Protein AF-A0A353PCC0-F1 (afdb_monomer)

Sol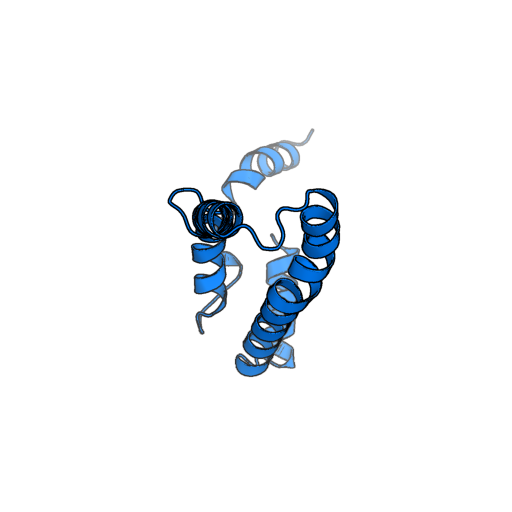vent-accessible surface area (backbone atoms only — not comparable to full-atom values): 6385 Å² total; per-residue (Å²): 111,66,71,60,43,53,55,49,53,53,46,49,74,74,67,53,51,63,68,57,57,50,48,52,52,52,51,50,51,47,46,43,64,71,45,51,48,49,67,63,43,48,63,55,33,53,75,69,69,44,72,85,39,66,65,58,53,50,53,48,47,43,51,41,70,33,98,83,8,70,54,61,70,53,42,64,60,53,56,46,67,73,42,92,84,60,52,73,74,78,62,74,64,57,78,79,44,49,69,60,49,54,48,64,72,67,69,116

pLDDT: mean 72.86, std 9.84, range [48.88, 88.44]

Secondary structure (DSSP, 8-state):
-HHHHHHHHHHHHHT--HHHHHHHHHHHHHIIIIIIHHHHHHHHHHHTT-TT-HHHHHHHHHHHHSTT-TTHHHHHHHHHHTSTT--TTSS-GGGGTHHHHHHHHTT-

Radius of gyration: 19.86 Å; Cα contacts (8 Å, |Δi|>4): 36; chains: 1; bounding box: 47×40×45 Å

Foldseek 3Di:
DVVVQVVVVVVCVPPVDLVVLVVVVVVVVCCCPVPVVCVVVVVVCVVVVCPPPPVVVVVVCCCQPNPPHPCVVCVVVVVLSNDSPRGPVVPCPVVVCVVVVCVVVVPD

Mean predicted aligned error: 11.57 Å

Structure (mmCIF, N/CA/C/O backbone):
data_AF-A0A353PCC0-F1
#
_entry.id   AF-A0A353PCC0-F1
#
loop_
_atom_site.group_PDB
_atom_site.id
_atom_site.type_symbol
_atom_site.label_atom_id
_atom_site.label_alt_id
_atom_site.label_comp_id
_atom_site.label_asym_id
_atom_site.label_entity_id
_atom_site.label_seq_id
_atom_site.pdbx_PDB_ins_code
_atom_site.Cartn_x
_atom_site.Cartn_y
_atom_site.Cartn_z
_atom_site.occupancy
_atom_site.B_iso_or_equiv
_atom_site.auth_seq_id
_atom_site.auth_comp_id
_atom_site.auth_asym_id
_atom_site.auth_atom_id
_atom_site.pdbx_PDB_model_num
ATOM 1 N N . ILE A 1 1 ? -20.394 8.123 5.332 1.00 54.81 1 ILE A N 1
ATOM 2 C CA . ILE A 1 1 ? -19.673 7.617 6.533 1.00 54.81 1 ILE A CA 1
ATOM 3 C C . ILE A 1 1 ? -20.610 6.824 7.442 1.00 54.81 1 ILE A C 1
ATOM 5 O O . ILE A 1 1 ? -20.240 5.717 7.813 1.00 54.81 1 ILE A O 1
ATOM 9 N N . GLU A 1 2 ? -21.835 7.300 7.703 1.00 56.28 2 GLU A N 1
ATOM 10 C CA . GLU A 1 2 ? -22.844 6.579 8.509 1.00 56.28 2 GLU A CA 1
ATOM 11 C C . GLU A 1 2 ? -23.052 5.117 8.093 1.00 56.28 2 GLU A C 1
ATOM 13 O O . GLU A 1 2 ? -22.899 4.226 8.920 1.00 56.28 2 GLU A O 1
ATOM 18 N N . HIS A 1 3 ? -23.273 4.826 6.808 1.00 63.12 3 HIS A N 1
ATOM 19 C CA . HIS A 1 3 ? -23.508 3.444 6.359 1.00 63.12 3 HIS A CA 1
ATOM 20 C C . HIS A 1 3 ? -22.343 2.474 6.622 1.00 63.12 3 HIS A C 1
ATOM 22 O O . HIS A 1 3 ? -22.567 1.280 6.803 1.00 63.12 3 HIS A O 1
ATOM 28 N N . LYS A 1 4 ? -21.097 2.966 6.658 1.00 62.59 4 LYS A N 1
ATOM 29 C CA . LYS A 1 4 ? -19.905 2.129 6.879 1.00 62.59 4 LYS A CA 1
ATOM 30 C C . LYS A 1 4 ? -19.729 1.789 8.359 1.00 62.59 4 LYS A C 1
ATOM 32 O O . LYS A 1 4 ? -19.304 0.683 8.673 1.00 62.59 4 LYS A O 1
ATOM 37 N N . ALA A 1 5 ? -20.064 2.737 9.236 1.00 62.28 5 ALA A N 1
ATOM 38 C CA . ALA A 1 5 ? -20.084 2.531 10.679 1.00 62.28 5 ALA A CA 1
ATOM 39 C C . ALA A 1 5 ? -21.226 1.584 11.074 1.00 62.28 5 ALA A C 1
ATOM 41 O O . ALA A 1 5 ? -20.964 0.563 11.692 1.00 62.28 5 ALA A O 1
ATOM 42 N N . VAL A 1 6 ? -22.448 1.821 10.581 1.00 69.19 6 VAL A N 1
ATOM 43 C CA . VAL A 1 6 ? -23.610 0.960 10.870 1.00 69.19 6 VAL A CA 1
ATOM 44 C C . VAL A 1 6 ? -23.382 -0.481 10.404 1.00 69.19 6 VAL A C 1
ATOM 46 O O . VAL A 1 6 ? -23.641 -1.422 11.148 1.00 69.19 6 VAL A O 1
ATOM 49 N N . ALA A 1 7 ? -22.843 -0.685 9.197 1.00 71.69 7 ALA A N 1
ATOM 50 C CA . ALA A 1 7 ? -22.532 -2.030 8.709 1.00 71.69 7 ALA A CA 1
ATOM 51 C C . ALA A 1 7 ? -21.459 -2.736 9.559 1.00 71.69 7 ALA A C 1
ATOM 53 O O . ALA A 1 7 ? -21.505 -3.954 9.737 1.00 71.69 7 ALA A O 1
ATOM 54 N N . PHE A 1 8 ? -20.492 -1.980 10.085 1.00 66.75 8 PHE A N 1
ATOM 55 C CA . PHE A 1 8 ? -19.454 -2.518 10.955 1.00 66.75 8 PHE A CA 1
ATOM 56 C C . PHE A 1 8 ? -19.992 -2.880 12.343 1.00 66.75 8 PHE A C 1
ATOM 58 O O . PHE A 1 8 ? -19.647 -3.942 12.861 1.00 66.75 8 PHE A O 1
ATOM 65 N N . ASP A 1 9 ? -20.880 -2.057 12.899 1.00 68.56 9 ASP A N 1
ATOM 66 C CA . ASP A 1 9 ? -21.523 -2.306 14.191 1.00 68.56 9 ASP A CA 1
ATOM 67 C C . ASP A 1 9 ? -22.406 -3.559 14.132 1.00 68.56 9 ASP A C 1
ATOM 69 O O . ASP A 1 9 ? -22.327 -4.417 15.010 1.00 68.56 9 ASP A O 1
ATOM 73 N N . VAL A 1 10 ? -23.163 -3.739 13.042 1.00 71.81 10 VAL A N 1
ATOM 74 C CA . VAL A 1 10 ? -23.942 -4.967 12.803 1.00 71.81 10 VAL A CA 1
ATOM 75 C C . VAL A 1 10 ? -23.023 -6.190 12.688 1.00 71.81 10 VAL A C 1
ATOM 77 O O . VAL A 1 10 ? -23.298 -7.231 13.283 1.00 71.81 10 VAL A O 1
ATOM 80 N N . TYR A 1 11 ? -21.896 -6.081 11.977 1.00 70.88 11 TYR A N 1
ATOM 81 C CA . TYR A 1 11 ? -20.925 -7.177 11.871 1.00 70.88 11 TYR A CA 1
ATOM 82 C C . TYR A 1 11 ? -20.298 -7.546 13.228 1.00 70.88 11 TYR A C 1
ATOM 84 O O . TYR A 1 11 ? -20.108 -8.734 13.517 1.00 70.88 11 TYR A O 1
ATOM 92 N N . GLN A 1 12 ? -19.992 -6.555 14.074 1.00 69.69 12 GLN A N 1
ATOM 93 C CA . GLN A 1 12 ? -19.504 -6.808 15.431 1.00 69.69 12 GLN A CA 1
ATOM 94 C C . GLN A 1 12 ? -20.541 -7.513 16.306 1.00 69.69 12 GLN A C 1
ATOM 96 O O . GLN A 1 12 ? -20.167 -8.406 17.062 1.00 69.69 12 GLN A O 1
ATOM 101 N N . GLN A 1 13 ? -21.821 -7.157 16.181 1.00 71.69 13 GLN A N 1
ATOM 102 C CA . GLN A 1 13 ? -22.896 -7.758 16.976 1.00 71.69 13 GLN A CA 1
ATOM 103 C C . GLN A 1 13 ? -23.195 -9.217 16.596 1.00 71.69 13 GLN A C 1
ATOM 105 O O . GLN A 1 13 ? -23.577 -9.995 17.466 1.00 71.69 13 GLN A O 1
ATOM 110 N N . VAL A 1 14 ? -23.028 -9.604 15.324 1.00 71.06 14 VAL A N 1
ATOM 111 C CA . VAL A 1 14 ? -23.374 -10.961 14.849 1.00 71.06 14 VAL A CA 1
ATOM 112 C C . VAL A 1 14 ? -22.213 -11.955 14.951 1.00 71.06 14 VAL A C 1
ATOM 114 O O . VAL A 1 14 ? -22.433 -13.114 15.292 1.00 71.06 14 VAL A O 1
ATOM 117 N N . ASP A 1 15 ? -20.985 -11.534 14.641 1.00 71.81 15 ASP A N 1
ATOM 118 C CA . ASP A 1 15 ? -19.819 -12.432 14.635 1.00 71.81 15 ASP A CA 1
ATOM 119 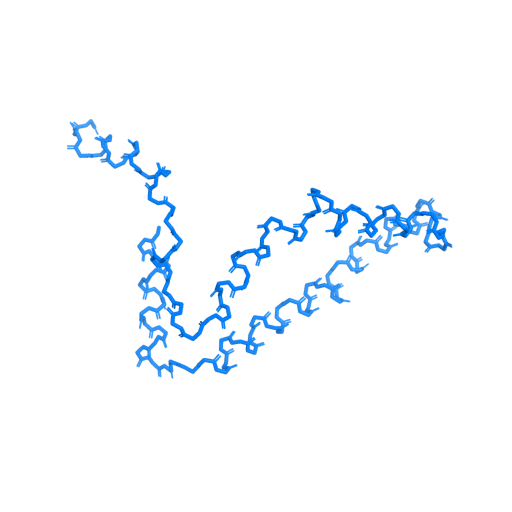C C . ASP A 1 15 ? -18.629 -11.843 15.394 1.00 71.81 15 ASP A C 1
ATOM 121 O O . ASP A 1 15 ? -17.972 -12.544 16.162 1.00 71.81 15 ASP A O 1
ATOM 125 N N . GLY A 1 16 ? -18.298 -10.566 15.153 1.00 63.94 16 GLY A N 1
ATOM 126 C CA . GLY A 1 16 ? -17.174 -9.888 15.816 1.00 63.94 16 GLY A CA 1
ATOM 127 C C . GLY A 1 16 ? -15.800 -10.542 15.595 1.00 63.94 16 GLY A C 1
ATOM 128 O O . GLY A 1 16 ? -14.798 -10.116 16.171 1.00 63.94 16 GLY A O 1
ATOM 129 N N . SER A 1 17 ? -15.707 -11.573 14.745 1.00 73.62 17 SER A N 1
ATOM 130 C CA . SER A 1 17 ? -14.503 -12.383 14.603 1.00 73.62 17 SER A CA 1
ATOM 131 C C . SER A 1 17 ? -13.428 -11.641 13.813 1.00 73.62 17 SER A C 1
ATOM 133 O O . SER A 1 17 ? -13.426 -11.576 12.577 1.00 73.62 17 SER A O 1
ATOM 135 N N . TYR A 1 18 ? -12.449 -11.119 14.549 1.00 70.38 18 TYR A N 1
ATOM 136 C CA . TYR A 1 18 ? -11.253 -10.466 14.016 1.00 70.38 18 TYR A CA 1
ATOM 137 C C . TYR A 1 18 ? -10.496 -11.348 13.006 1.00 70.38 18 TYR A C 1
ATOM 139 O O . TYR A 1 18 ? -9.995 -10.862 11.992 1.00 70.38 18 TYR A O 1
ATOM 147 N N . ARG A 1 19 ? -10.463 -12.670 13.237 1.00 73.38 19 ARG A N 1
ATOM 148 C CA . ARG A 1 19 ? -9.772 -13.630 12.359 1.00 73.38 19 ARG A CA 1
ATOM 149 C C . ARG A 1 19 ? -10.428 -13.743 10.985 1.00 73.38 19 ARG A C 1
ATOM 151 O O . ARG A 1 19 ? -9.708 -13.806 9.993 1.00 73.38 19 ARG A O 1
ATOM 158 N N . ARG A 1 20 ? -11.764 -13.744 10.909 1.00 76.25 20 ARG A N 1
ATOM 159 C CA . ARG A 1 20 ? -12.492 -13.786 9.629 1.00 76.25 20 ARG A CA 1
ATOM 160 C C . ARG A 1 20 ? -12.345 -12.484 8.857 1.00 76.25 20 ARG A C 1
ATOM 162 O O . ARG A 1 20 ? -12.076 -12.525 7.663 1.00 76.25 20 ARG A O 1
ATOM 169 N N . ARG A 1 21 ? -12.403 -11.344 9.549 1.00 77.25 21 ARG A N 1
ATOM 170 C CA . ARG A 1 21 ? -12.165 -10.023 8.952 1.00 77.25 21 ARG A CA 1
ATOM 171 C C . ARG A 1 21 ? -10.777 -9.924 8.313 1.00 77.25 21 ARG A C 1
ATOM 173 O O . ARG A 1 21 ? -10.646 -9.498 7.168 1.00 77.25 21 ARG A O 1
ATOM 180 N N . ILE A 1 22 ? -9.744 -10.354 9.037 1.00 80.06 22 ILE A N 1
ATOM 181 C CA . ILE A 1 22 ? -8.373 -10.398 8.517 1.00 80.06 22 ILE A CA 1
ATOM 182 C C . ILE A 1 22 ? -8.230 -11.418 7.394 1.00 80.06 22 ILE A C 1
ATOM 184 O O . ILE A 1 22 ? -7.607 -11.108 6.383 1.00 80.06 22 ILE A O 1
ATOM 188 N N . GLY A 1 23 ? -8.817 -12.607 7.543 1.00 83.88 23 GLY A N 1
ATOM 189 C CA . GLY A 1 23 ? -8.785 -13.649 6.519 1.00 83.88 23 GLY A CA 1
ATOM 190 C C . GLY A 1 23 ? -9.407 -13.187 5.202 1.00 83.88 23 GLY A C 1
ATOM 191 O O . GLY A 1 23 ? -8.800 -13.366 4.151 1.00 83.88 23 GLY A O 1
ATOM 192 N N . ALA A 1 24 ? -10.559 -12.516 5.260 1.00 83.38 24 ALA A N 1
ATOM 193 C CA . ALA A 1 24 ? -11.219 -11.942 4.093 1.00 83.38 24 ALA A CA 1
ATOM 194 C C . ALA A 1 24 ? -10.366 -10.848 3.436 1.00 83.38 24 ALA A C 1
ATOM 196 O O . ALA A 1 24 ? -10.210 -10.850 2.218 1.00 83.38 24 ALA A O 1
ATOM 197 N N . MET A 1 25 ? -9.757 -9.958 4.228 1.00 83.19 25 MET A N 1
ATOM 198 C CA . MET A 1 25 ? -8.886 -8.907 3.694 1.00 83.19 25 MET A CA 1
ATOM 199 C C . MET A 1 25 ? -7.617 -9.481 3.055 1.00 83.19 25 MET A C 1
ATOM 201 O O . MET A 1 25 ? -7.251 -9.080 1.958 1.00 83.19 25 MET A O 1
ATOM 205 N N . ILE A 1 26 ? -6.965 -10.456 3.699 1.00 84.94 26 ILE A N 1
ATOM 206 C CA . ILE A 1 26 ? -5.798 -11.148 3.134 1.00 84.94 26 ILE A CA 1
ATOM 207 C C . ILE A 1 26 ? -6.189 -11.884 1.851 1.00 84.94 26 ILE A C 1
ATOM 209 O O . ILE A 1 26 ? -5.475 -11.774 0.859 1.00 84.94 26 ILE A O 1
ATOM 213 N N . GLY A 1 27 ? -7.322 -12.590 1.848 1.00 87.38 27 GLY A N 1
ATOM 214 C CA . GLY A 1 27 ? -7.833 -13.289 0.670 1.00 87.38 27 GLY A CA 1
ATOM 215 C C . GLY A 1 27 ? -8.123 -12.336 -0.488 1.00 87.38 27 GLY A C 1
ATOM 216 O O . GLY A 1 27 ? -7.699 -12.595 -1.612 1.00 87.38 27 GLY A O 1
ATOM 217 N N . ALA A 1 28 ? -8.764 -11.199 -0.211 1.00 85.25 28 ALA A N 1
ATOM 218 C CA . ALA A 1 28 ? -9.034 -10.164 -1.204 1.00 85.25 28 ALA A CA 1
ATOM 219 C C . ALA A 1 28 ? -7.740 -9.540 -1.749 1.00 85.25 28 ALA A C 1
ATOM 221 O O . ALA A 1 28 ? -7.581 -9.436 -2.965 1.00 85.25 28 ALA A O 1
ATOM 222 N N . THR A 1 29 ? -6.787 -9.186 -0.879 1.00 84.81 29 THR A N 1
ATOM 223 C CA . THR A 1 29 ? -5.479 -8.656 -1.295 1.00 84.81 29 THR A CA 1
ATOM 224 C C . THR A 1 29 ? -4.711 -9.676 -2.129 1.00 84.81 29 THR A C 1
ATOM 226 O O . THR A 1 29 ? -4.157 -9.323 -3.167 1.00 84.81 29 THR A O 1
ATOM 229 N N . PHE A 1 30 ? -4.701 -10.945 -1.718 1.00 87.06 30 PHE A N 1
ATOM 230 C CA . PHE A 1 30 ? -4.045 -12.019 -2.458 1.00 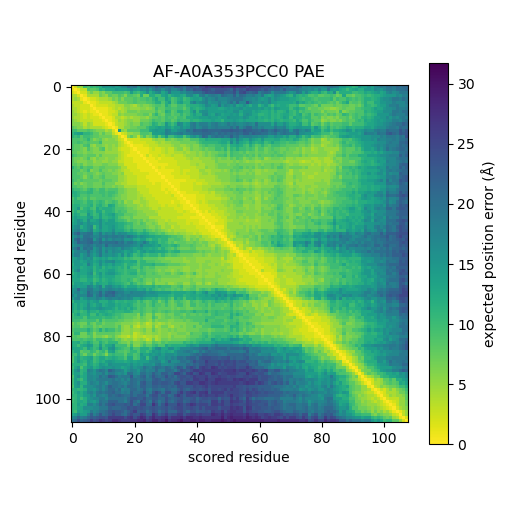87.06 30 PHE A CA 1
ATOM 231 C C . PHE A 1 30 ? -4.677 -12.198 -3.837 1.00 87.06 30 PHE A C 1
ATOM 233 O O . PHE A 1 30 ? -3.972 -12.166 -4.840 1.00 87.06 30 PHE A O 1
ATOM 240 N N . PHE A 1 31 ? -6.004 -12.304 -3.909 1.00 88.44 31 PHE A N 1
ATOM 241 C CA . PHE A 1 31 ? -6.720 -12.431 -5.176 1.00 88.44 31 PHE A CA 1
ATOM 242 C C . PHE A 1 31 ? -6.463 -11.232 -6.099 1.00 88.44 31 PHE A C 1
ATOM 244 O O . PHE A 1 31 ? -6.204 -11.392 -7.291 1.00 88.44 31 PHE A O 1
ATOM 251 N N . MET A 1 32 ? -6.468 -10.021 -5.545 1.00 84.56 32 MET A N 1
ATOM 252 C CA . MET A 1 32 ? -6.194 -8.809 -6.305 1.00 84.56 32 MET A CA 1
ATOM 253 C C . MET A 1 32 ? -4.763 -8.795 -6.864 1.00 84.56 32 MET A C 1
ATOM 255 O O . MET A 1 32 ? -4.575 -8.610 -8.065 1.00 84.56 32 MET A O 1
ATOM 259 N N . VAL A 1 33 ? -3.758 -8.999 -6.010 1.00 84.50 33 VAL A N 1
ATOM 260 C CA . VAL A 1 33 ? -2.337 -8.850 -6.369 1.00 84.50 33 VAL A CA 1
ATOM 261 C C . VAL A 1 33 ? -1.821 -10.030 -7.189 1.00 84.50 33 VAL A C 1
ATOM 263 O O . VAL A 1 33 ? -1.044 -9.826 -8.116 1.00 84.50 33 VAL A O 1
ATOM 266 N N . VAL A 1 34 ? -2.238 -11.254 -6.868 1.00 83.56 34 VAL A N 1
ATOM 267 C CA . VAL A 1 34 ? -1.694 -12.482 -7.473 1.00 83.56 34 VAL A CA 1
ATOM 268 C C . VAL A 1 34 ? -2.497 -12.932 -8.686 1.00 83.56 34 VAL A C 1
ATOM 270 O O . VAL A 1 34 ? -1.946 -13.601 -9.554 1.00 83.56 34 VAL A O 1
ATOM 273 N N . LEU A 1 35 ? -3.776 -12.563 -8.782 1.00 84.12 35 LEU A N 1
ATOM 274 C CA . LEU A 1 35 ? -4.650 -13.048 -9.849 1.00 84.12 35 LEU A CA 1
ATOM 275 C C . LEU A 1 35 ? -5.069 -11.912 -10.783 1.00 84.12 35 LEU A C 1
ATOM 277 O O . LEU A 1 35 ? -4.723 -11.923 -11.961 1.00 84.12 35 LEU A O 1
ATOM 281 N N . LEU A 1 36 ? -5.738 -10.884 -10.261 1.00 86.25 36 LEU A N 1
ATOM 282 C CA . LEU A 1 36 ? -6.289 -9.794 -11.076 1.00 86.25 36 LEU A CA 1
ATOM 283 C C . LEU A 1 36 ? -5.217 -8.929 -11.754 1.00 86.25 36 LEU A C 1
ATOM 285 O O . LEU A 1 36 ? -5.298 -8.686 -12.959 1.00 86.25 36 LEU A O 1
ATOM 289 N N . VAL A 1 37 ? -4.224 -8.460 -10.993 1.00 84.19 37 VAL A N 1
ATOM 290 C CA . VAL A 1 37 ? -3.155 -7.585 -11.501 1.00 84.19 37 VAL A CA 1
ATOM 291 C C . VAL A 1 37 ? -2.347 -8.261 -12.615 1.00 84.19 37 VAL A C 1
ATOM 293 O O . VAL A 1 37 ? -2.305 -7.703 -13.713 1.00 84.19 37 VAL A O 1
ATOM 296 N N . PRO A 1 38 ? -1.754 -9.456 -12.424 1.00 81.88 38 PRO A N 1
ATOM 297 C CA . PRO A 1 38 ? -0.996 -10.104 -13.487 1.00 81.88 38 PRO A CA 1
ATOM 298 C C . PRO A 1 38 ? -1.890 -10.517 -14.655 1.00 81.88 38 PRO A C 1
ATOM 300 O O . PRO A 1 38 ? -1.480 -10.339 -15.797 1.00 81.88 38 PRO A O 1
ATOM 303 N N . MET A 1 39 ? -3.127 -10.973 -14.432 1.00 85.56 39 MET A N 1
ATOM 304 C CA . MET A 1 39 ? -4.038 -11.312 -15.536 1.00 85.56 39 MET A CA 1
ATOM 305 C C . MET A 1 39 ? -4.339 -10.104 -16.437 1.00 85.56 39 MET A C 1
ATOM 307 O O . MET A 1 39 ? -4.434 -10.248 -17.652 1.00 85.56 39 MET A O 1
ATOM 311 N N . ARG A 1 40 ? -4.457 -8.900 -15.863 1.00 83.69 40 ARG A N 1
ATOM 312 C CA . ARG A 1 40 ? -4.663 -7.655 -16.622 1.00 83.69 40 ARG A CA 1
ATOM 313 C C . ARG A 1 40 ? -3.368 -7.113 -17.236 1.00 83.69 40 ARG A C 1
ATOM 315 O O . ARG A 1 40 ? -3.406 -6.586 -18.342 1.00 83.69 40 ARG A O 1
ATOM 322 N N . MET A 1 41 ? -2.239 -7.226 -16.536 1.00 82.81 41 MET A N 1
ATOM 323 C CA . MET A 1 41 ? -0.954 -6.664 -16.972 1.00 82.81 41 MET A CA 1
ATOM 324 C C . MET A 1 41 ? -0.216 -7.536 -17.991 1.00 82.81 41 MET A C 1
ATOM 326 O O . MET A 1 41 ? 0.404 -7.003 -18.905 1.00 82.81 41 MET A O 1
ATOM 330 N N . THR A 1 42 ? -0.282 -8.862 -17.869 1.00 82.56 42 THR A N 1
ATOM 331 C CA . THR A 1 42 ? 0.408 -9.801 -18.771 1.00 82.56 42 THR A CA 1
ATOM 332 C C . THR A 1 42 ? 0.079 -9.608 -20.255 1.00 82.56 42 THR A C 1
ATOM 334 O O . THR A 1 42 ? 1.036 -9.550 -21.025 1.00 82.56 42 THR A O 1
ATOM 337 N N . PRO A 1 43 ? -1.182 -9.430 -20.707 1.00 84.00 43 PRO A N 1
ATOM 338 C CA . PRO A 1 43 ? -1.451 -9.186 -22.125 1.00 84.00 43 PRO A CA 1
ATOM 339 C C . PRO A 1 43 ? -0.918 -7.831 -22.608 1.00 84.00 43 PRO A C 1
ATOM 341 O O . PRO A 1 43 ? -0.506 -7.724 -23.761 1.00 84.00 43 PRO A O 1
ATOM 344 N N . LEU A 1 44 ? -0.884 -6.814 -21.740 1.00 84.50 44 LEU A N 1
ATOM 345 C CA . LEU A 1 44 ? -0.321 -5.498 -22.064 1.00 84.50 44 LEU A CA 1
ATOM 346 C C . LEU A 1 44 ? 1.199 -5.595 -22.247 1.00 84.50 44 LEU A C 1
ATOM 348 O O . LEU A 1 44 ? 1.727 -5.234 -23.293 1.00 84.50 44 LEU A O 1
ATOM 352 N N . LEU A 1 45 ? 1.888 -6.196 -21.276 1.00 82.00 45 LEU A N 1
ATOM 353 C CA . LEU A 1 45 ? 3.341 -6.386 -21.306 1.00 82.00 45 LEU A CA 1
ATOM 354 C C . LEU A 1 45 ? 3.795 -7.344 -22.417 1.00 82.00 45 LEU A C 1
ATOM 356 O O . LEU A 1 45 ? 4.897 -7.195 -22.945 1.00 82.00 45 LEU A O 1
ATOM 360 N N . TYR A 1 46 ? 2.961 -8.329 -22.765 1.00 83.12 46 TYR A N 1
ATOM 361 C CA . TYR A 1 46 ? 3.203 -9.230 -23.889 1.00 83.12 46 TYR A CA 1
ATOM 362 C C . TYR A 1 46 ? 3.103 -8.491 -25.226 1.00 83.12 46 TYR A C 1
ATOM 364 O O . TYR A 1 46 ? 3.989 -8.640 -26.065 1.00 83.12 46 TYR A O 1
ATOM 372 N N . ARG A 1 47 ? 2.074 -7.650 -25.407 1.00 82.31 47 ARG A N 1
ATOM 373 C CA . ARG A 1 47 ? 1.905 -6.837 -26.622 1.00 82.31 47 ARG A CA 1
ATOM 374 C C . ARG A 1 47 ? 3.044 -5.833 -26.808 1.00 82.31 47 ARG A C 1
ATOM 376 O O . ARG A 1 47 ? 3.479 -5.624 -27.935 1.00 82.31 47 ARG A O 1
ATOM 383 N N . ASP A 1 48 ? 3.547 -5.280 -25.711 1.00 80.81 48 ASP A N 1
ATOM 384 C CA . ASP A 1 48 ? 4.676 -4.346 -25.713 1.00 80.81 48 ASP A CA 1
ATOM 385 C C . ASP A 1 48 ? 6.043 -5.052 -25.850 1.00 80.81 48 ASP A C 1
ATOM 387 O O . ASP A 1 48 ? 7.071 -4.392 -25.983 1.00 80.81 48 ASP A O 1
ATOM 391 N N . GLY A 1 49 ? 6.094 -6.392 -25.808 1.00 81.06 49 GLY A N 1
ATOM 392 C CA . GLY A 1 49 ? 7.329 -7.179 -25.944 1.00 81.06 49 GLY A CA 1
ATOM 393 C C . GLY A 1 49 ? 8.316 -7.037 -24.775 1.00 81.06 49 GLY A C 1
ATOM 394 O O . GLY A 1 49 ? 9.438 -7.537 -24.835 1.00 81.06 49 GLY A O 1
ATOM 395 N N . VAL A 1 50 ? 7.914 -6.373 -23.689 1.00 82.44 50 VAL A N 1
ATOM 396 C CA . VAL A 1 50 ? 8.771 -6.035 -22.538 1.00 82.44 50 VAL A CA 1
ATOM 397 C C . VAL A 1 50 ? 8.642 -7.013 -21.370 1.00 82.44 50 VAL A C 1
ATOM 399 O O . VAL A 1 50 ? 9.240 -6.794 -20.319 1.00 82.44 50 VAL A O 1
ATOM 402 N N . LEU A 1 51 ? 7.904 -8.114 -21.543 1.00 73.69 51 LEU A N 1
ATOM 403 C CA . LEU A 1 51 ? 7.621 -9.093 -20.486 1.00 73.69 51 LEU A CA 1
ATOM 404 C C . LEU A 1 51 ? 8.892 -9.635 -19.797 1.00 73.69 51 LEU A C 1
ATOM 406 O O . LE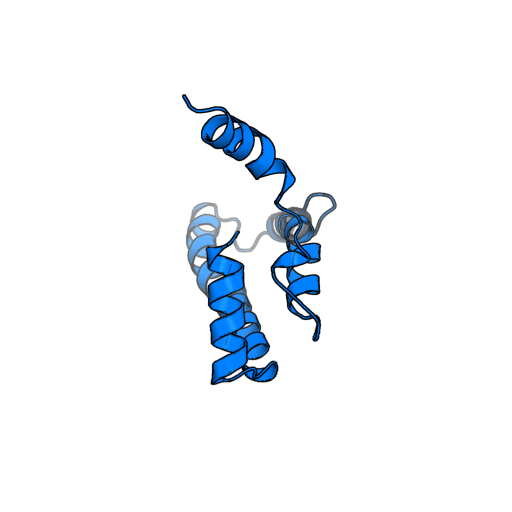U A 1 51 ? 8.889 -9.851 -18.587 1.00 73.69 51 LEU A O 1
ATOM 410 N N . PHE A 1 52 ? 9.991 -9.796 -20.543 1.00 76.06 52 PHE A N 1
ATOM 411 C CA . PHE A 1 52 ? 11.285 -10.283 -20.036 1.00 76.06 52 PHE A CA 1
ATOM 412 C C . PHE A 1 52 ? 12.327 -9.173 -19.820 1.00 76.06 52 PHE A C 1
ATOM 414 O O . PHE A 1 52 ? 13.481 -9.454 -19.493 1.00 76.06 52 PHE A O 1
ATOM 421 N N . ASN A 1 53 ? 11.957 -7.901 -19.996 1.00 81.50 53 ASN A N 1
ATOM 422 C CA . ASN A 1 53 ? 12.894 -6.796 -19.837 1.00 81.50 53 ASN A CA 1
ATOM 423 C C . ASN A 1 53 ? 13.056 -6.428 -18.357 1.00 81.50 53 ASN A C 1
ATOM 425 O O . ASN A 1 53 ? 12.191 -5.799 -17.747 1.00 81.50 53 ASN A O 1
ATOM 429 N N . TRP A 1 54 ? 14.213 -6.765 -17.790 1.00 78.94 54 TRP A N 1
ATOM 430 C CA . TRP A 1 54 ? 14.549 -6.462 -16.398 1.00 78.94 54 TRP A CA 1
ATOM 431 C C . TRP A 1 54 ? 14.461 -4.965 -16.044 1.00 78.94 54 TRP A C 1
ATOM 433 O O . TRP A 1 54 ? 14.100 -4.624 -14.917 1.00 78.94 54 TRP A O 1
ATOM 443 N N . ARG A 1 55 ? 14.735 -4.049 -16.990 1.00 82.12 55 ARG A N 1
ATOM 444 C CA . ARG A 1 55 ? 14.599 -2.598 -16.736 1.00 82.12 55 ARG A CA 1
ATOM 445 C C . ARG A 1 55 ? 13.146 -2.212 -16.496 1.00 82.12 55 ARG A C 1
ATOM 447 O O . ARG A 1 55 ? 12.873 -1.502 -15.536 1.00 82.12 55 ARG A O 1
ATOM 454 N N . THR A 1 56 ? 12.227 -2.742 -17.301 1.00 81.62 56 THR A N 1
ATOM 455 C CA . THR A 1 56 ? 10.786 -2.506 -17.153 1.00 81.62 56 THR A CA 1
ATOM 456 C C . THR A 1 56 ? 10.277 -3.016 -15.808 1.00 81.62 56 THR A C 1
ATOM 458 O O . THR A 1 56 ? 9.520 -2.322 -15.137 1.00 81.62 56 THR A O 1
ATOM 461 N N . TRP A 1 57 ? 10.750 -4.181 -15.357 1.00 81.75 57 TRP A N 1
ATOM 462 C CA . TRP A 1 57 ? 10.421 -4.699 -14.027 1.00 81.75 57 TRP A CA 1
ATOM 463 C C . TRP A 1 57 ? 10.959 -3.819 -12.902 1.00 81.75 57 TRP A C 1
ATOM 465 O O . TRP A 1 57 ? 10.225 -3.529 -11.962 1.00 81.75 57 TRP A O 1
ATOM 475 N N . ARG A 1 58 ? 12.207 -3.347 -12.999 1.00 82.69 58 ARG A N 1
ATOM 476 C CA . ARG A 1 58 ? 12.800 -2.431 -12.013 1.00 82.69 58 ARG A CA 1
ATOM 477 C C . ARG A 1 58 ? 12.037 -1.107 -11.938 1.00 82.69 58 ARG A C 1
ATOM 479 O O . ARG A 1 58 ? 11.745 -0.630 -10.842 1.00 82.69 58 ARG A O 1
ATOM 486 N N . ASP A 1 59 ? 11.712 -0.527 -13.086 1.00 82.06 59 ASP A N 1
ATOM 487 C CA . ASP A 1 59 ? 11.010 0.753 -13.161 1.00 82.06 59 ASP A CA 1
ATOM 488 C C . ASP A 1 59 ? 9.549 0.593 -12.697 1.00 82.06 59 ASP A C 1
ATOM 490 O O . ASP A 1 59 ? 9.051 1.425 -11.941 1.00 82.06 59 ASP A O 1
ATOM 494 N N . GLY A 1 60 ? 8.905 -0.537 -13.013 1.00 81.75 60 GLY A N 1
ATOM 495 C CA . GLY A 1 60 ? 7.599 -0.923 -12.474 1.00 81.75 60 GLY A CA 1
ATOM 496 C C . GLY A 1 60 ? 7.614 -1.139 -10.957 1.00 81.75 60 GLY A C 1
ATOM 497 O O . GLY A 1 60 ? 6.725 -0.656 -10.259 1.00 81.75 60 GLY A O 1
ATOM 498 N N . LEU A 1 61 ? 8.647 -1.786 -10.407 1.00 81.75 61 LEU A N 1
ATOM 499 C CA . LEU A 1 61 ? 8.805 -1.944 -8.956 1.00 81.75 61 LEU A CA 1
ATOM 500 C C . LEU A 1 61 ? 8.992 -0.590 -8.265 1.00 81.75 61 LEU A C 1
ATOM 502 O O . LEU A 1 61 ? 8.388 -0.338 -7.224 1.00 81.75 61 LEU A O 1
ATOM 506 N N . SER A 1 62 ? 9.795 0.293 -8.862 1.00 81.88 62 SER A N 1
ATOM 507 C CA . SER A 1 62 ? 9.977 1.670 -8.395 1.00 81.88 62 SER A CA 1
ATOM 508 C C . SER A 1 62 ? 8.671 2.468 -8.476 1.00 81.88 62 SER A C 1
ATOM 510 O O . SER A 1 62 ? 8.355 3.235 -7.573 1.00 81.88 62 SER A O 1
ATOM 512 N N . PHE A 1 63 ? 7.850 2.245 -9.499 1.00 79.88 63 PHE A N 1
ATOM 513 C CA . PHE A 1 63 ? 6.534 2.869 -9.612 1.00 79.88 63 PHE A CA 1
ATOM 514 C C . PHE A 1 63 ? 5.530 2.339 -8.575 1.00 79.88 63 PHE A C 1
ATOM 516 O O . PHE A 1 63 ? 4.737 3.101 -8.029 1.00 79.88 63 PHE A O 1
ATOM 523 N N . LEU A 1 64 ? 5.572 1.048 -8.244 1.00 79.19 64 LEU A N 1
ATOM 524 C CA . LEU A 1 64 ? 4.662 0.446 -7.2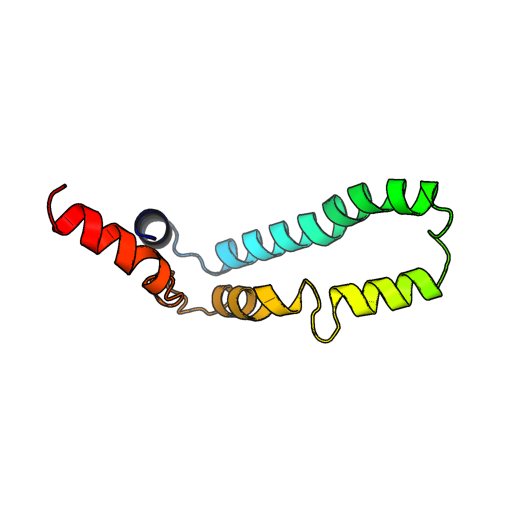66 1.00 79.19 64 LEU A CA 1
ATOM 525 C C . LEU A 1 64 ? 5.057 0.762 -5.813 1.00 79.19 64 LEU A C 1
ATOM 527 O O . LEU A 1 64 ? 4.192 1.101 -5.000 1.00 79.19 64 LEU A O 1
ATOM 531 N N . TYR A 1 65 ? 6.352 0.678 -5.491 1.00 75.38 65 TYR A N 1
ATOM 532 C CA . TYR A 1 65 ? 6.890 0.767 -4.124 1.00 75.38 65 TYR A CA 1
ATOM 533 C C . TYR A 1 65 ? 7.751 2.007 -3.851 1.00 75.38 65 TYR A C 1
ATOM 535 O O . TYR A 1 65 ? 8.219 2.196 -2.727 1.00 75.38 65 TYR A O 1
ATOM 543 N N . GLY A 1 66 ? 7.985 2.859 -4.847 1.00 78.12 66 GLY A N 1
ATOM 544 C CA . GLY A 1 66 ? 8.832 4.040 -4.708 1.00 78.12 66 GLY A CA 1
ATOM 545 C C . GLY A 1 66 ? 8.219 5.157 -3.864 1.00 78.12 66 GLY A C 1
ATOM 546 O O . GLY A 1 66 ? 7.206 5.014 -3.175 1.00 78.12 66 GLY A O 1
ATOM 547 N N . ARG A 1 67 ? 8.863 6.328 -3.911 1.00 64.12 67 ARG A N 1
ATOM 548 C CA . ARG A 1 67 ? 8.563 7.468 -3.026 1.00 64.12 67 ARG A CA 1
ATOM 549 C C . ARG A 1 67 ? 7.132 8.011 -3.17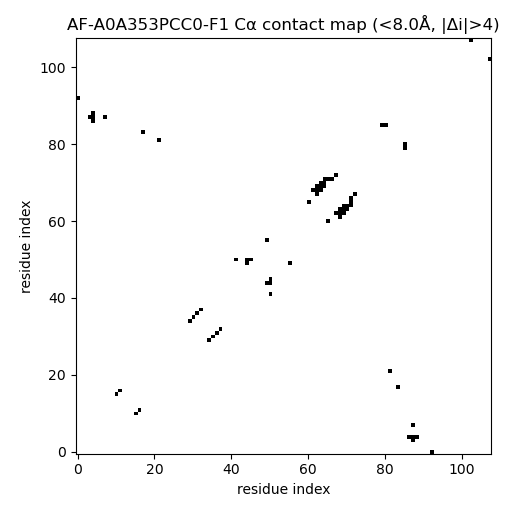7 1.00 64.12 67 ARG A C 1
ATOM 551 O O . ARG A 1 67 ? 6.588 8.501 -2.194 1.00 64.12 67 ARG A O 1
ATOM 558 N N . GLN A 1 68 ? 6.529 7.861 -4.358 1.00 65.88 68 GLN A N 1
ATOM 559 C CA . GLN A 1 68 ? 5.118 8.158 -4.657 1.00 65.88 68 GLN A CA 1
ATOM 560 C C . GLN A 1 68 ? 4.347 6.902 -5.102 1.00 65.88 68 GLN A C 1
ATOM 562 O O . GLN A 1 68 ? 3.392 6.989 -5.866 1.00 65.88 68 GLN A O 1
ATOM 567 N N . GLY A 1 69 ? 4.795 5.719 -4.678 1.00 67.50 69 GLY A N 1
ATOM 568 C CA . GLY A 1 69 ? 4.256 4.471 -5.197 1.00 67.50 69 GLY A CA 1
ATOM 569 C C . GLY A 1 69 ? 2.785 4.259 -4.852 1.00 67.50 69 GLY A C 1
ATOM 570 O O . GLY A 1 69 ? 2.331 4.638 -3.768 1.00 67.50 69 GLY A O 1
ATOM 571 N N . ILE A 1 70 ? 2.059 3.601 -5.760 1.00 74.06 70 ILE A N 1
ATOM 572 C CA . ILE A 1 70 ? 0.619 3.314 -5.627 1.00 74.06 70 ILE A CA 1
ATOM 573 C C . ILE A 1 70 ? 0.303 2.629 -4.297 1.00 74.06 70 ILE A C 1
ATOM 575 O O . ILE A 1 70 ? -0.729 2.911 -3.698 1.00 74.06 70 ILE A O 1
ATOM 579 N N . PHE A 1 71 ? 1.192 1.767 -3.794 1.00 73.06 71 PHE A N 1
ATOM 580 C CA . PHE A 1 71 ? 0.959 1.071 -2.530 1.00 73.06 71 PHE A CA 1
ATOM 581 C C . PHE A 1 71 ? 1.212 1.931 -1.297 1.00 73.06 71 PHE A C 1
ATOM 583 O O . PHE A 1 71 ? 0.642 1.641 -0.251 1.00 73.06 71 PHE A O 1
ATOM 590 N N . ARG A 1 72 ? 2.012 2.999 -1.391 1.00 72.81 72 ARG A N 1
ATOM 591 C CA . ARG A 1 72 ? 2.386 3.838 -0.242 1.00 72.81 72 ARG A CA 1
ATOM 592 C C . ARG A 1 72 ? 1.208 4.657 0.288 1.00 72.81 72 ARG A C 1
ATOM 594 O O . ARG A 1 72 ? 1.093 4.832 1.497 1.00 72.81 72 ARG A O 1
ATOM 601 N N . MET A 1 73 ? 0.340 5.132 -0.601 1.00 69.81 73 MET A N 1
ATOM 602 C CA . MET A 1 73 ? -0.823 5.953 -0.251 1.00 69.81 73 MET A CA 1
ATOM 603 C C . MET A 1 73 ? -1.889 5.177 0.556 1.00 69.81 73 MET A C 1
ATOM 605 O O . MET A 1 73 ? -2.217 5.607 1.663 1.00 69.81 73 MET A O 1
ATOM 609 N N . PRO A 1 74 ? -2.372 3.997 0.117 1.00 74.31 74 PRO A N 1
ATOM 610 C CA . PRO A 1 74 ? -3.318 3.197 0.891 1.00 74.31 74 PRO A CA 1
ATOM 611 C C . PRO A 1 74 ? -2.664 2.456 2.064 1.00 74.31 74 PRO A C 1
ATOM 613 O O . PRO A 1 74 ? -3.382 1.999 2.949 1.00 74.31 74 PRO A O 1
ATOM 616 N N . TRP A 1 75 ? -1.330 2.336 2.118 1.00 74.62 75 TRP A N 1
ATOM 617 C CA . TRP A 1 75 ? -0.621 1.568 3.151 1.00 74.62 75 TRP A CA 1
ATOM 618 C C . TRP A 1 75 ? -0.989 1.967 4.579 1.00 74.62 75 TRP A C 1
ATOM 620 O O . TRP A 1 75 ? -1.163 1.106 5.442 1.00 74.62 75 TRP A O 1
ATOM 630 N N . ASN A 1 76 ? -1.137 3.270 4.829 1.00 72.81 76 ASN A N 1
ATOM 631 C CA . ASN A 1 76 ? -1.487 3.772 6.153 1.00 72.81 76 ASN A CA 1
ATOM 632 C C . ASN A 1 76 ? -2.902 3.342 6.561 1.00 72.81 76 ASN A C 1
ATOM 634 O O . ASN A 1 76 ? -3.100 2.921 7.699 1.00 72.81 76 ASN A O 1
ATOM 638 N N . HIS A 1 77 ? -3.872 3.389 5.646 1.00 71.94 77 HIS A N 1
ATOM 639 C CA . HIS A 1 77 ? -5.240 2.922 5.902 1.00 71.94 77 HIS A CA 1
ATOM 640 C C . HIS A 1 77 ? -5.315 1.397 5.990 1.00 71.94 77 HIS A C 1
ATOM 642 O O . HIS A 1 77 ? -6.010 0.854 6.847 1.00 71.94 77 HIS A O 1
ATOM 648 N N . TYR A 1 78 ? -4.542 0.704 5.153 1.00 73.25 78 TYR A N 1
ATOM 649 C CA . TYR A 1 78 ? -4.424 -0.747 5.172 1.00 73.25 78 TYR A CA 1
ATOM 650 C C . TYR A 1 78 ? -3.930 -1.217 6.540 1.00 73.25 78 TYR A C 1
ATOM 652 O O . TYR A 1 78 ? -4.604 -2.003 7.190 1.00 73.25 78 TYR A O 1
ATOM 660 N N . LYS A 1 79 ? -2.826 -0.656 7.049 1.00 76.12 79 LYS A N 1
ATOM 661 C CA . LYS A 1 79 ? -2.312 -0.964 8.393 1.00 76.12 79 LYS A CA 1
ATOM 662 C C . LYS A 1 79 ? -3.318 -0.674 9.503 1.00 76.12 79 LYS A C 1
ATOM 664 O O . LYS A 1 79 ? -3.432 -1.475 10.427 1.00 76.12 79 LYS A O 1
ATOM 669 N N . GLN A 1 80 ? -4.045 0.440 9.415 1.00 72.75 80 GLN A N 1
ATOM 670 C CA . GLN A 1 80 ? -5.083 0.772 10.392 1.00 72.75 80 GLN A CA 1
ATOM 671 C C . GLN A 1 80 ? -6.180 -0.298 10.429 1.00 72.75 80 GLN A C 1
ATOM 673 O O . GLN A 1 80 ? -6.581 -0.702 11.516 1.00 72.75 80 GLN A O 1
ATOM 678 N N . PHE A 1 81 ? -6.586 -0.838 9.276 1.00 70.69 81 PHE A N 1
ATOM 679 C CA . PHE A 1 81 ? -7.600 -1.893 9.189 1.00 70.69 81 PHE A CA 1
ATOM 680 C C . PHE A 1 81 ? -7.212 -3.191 9.923 1.00 70.69 81 PHE A C 1
ATOM 682 O O . PHE A 1 81 ? -8.093 -3.894 10.414 1.00 70.69 81 PHE A O 1
ATOM 689 N N . TYR A 1 82 ? -5.916 -3.503 10.028 1.00 72.06 82 TYR A N 1
ATOM 690 C CA . TYR A 1 82 ? -5.413 -4.671 10.766 1.00 72.06 82 TYR A CA 1
ATOM 691 C C . TYR A 1 82 ? -5.279 -4.438 12.276 1.00 72.06 82 TYR A C 1
ATOM 693 O O . TYR A 1 82 ? -4.847 -5.344 12.981 1.00 72.06 82 TYR A O 1
ATOM 701 N N . ARG A 1 83 ? -5.606 -3.258 12.812 1.00 73.56 83 ARG A N 1
ATOM 702 C CA . ARG A 1 83 ? -5.605 -3.049 14.268 1.00 73.56 83 ARG A CA 1
ATOM 703 C C . ARG A 1 83 ? -6.821 -3.734 14.895 1.00 73.56 83 ARG A C 1
ATOM 705 O O . ARG A 1 83 ? -7.920 -3.681 14.346 1.00 73.56 83 ARG A O 1
ATOM 712 N N . ARG A 1 84 ? -6.624 -4.359 16.063 1.00 62.34 84 ARG A N 1
ATOM 713 C CA . ARG A 1 84 ? -7.703 -4.995 16.844 1.00 62.34 84 ARG A CA 1
ATOM 714 C C . ARG A 1 84 ? -8.780 -3.997 17.272 1.00 62.34 84 ARG A C 1
ATOM 716 O O . ARG A 1 84 ? -9.952 -4.339 17.205 1.00 62.34 84 ARG A O 1
ATOM 723 N N . ASP A 1 85 ? -8.379 -2.768 17.581 1.00 64.00 85 ASP A N 1
ATOM 724 C CA . ASP A 1 85 ? -9.272 -1.696 18.044 1.00 64.00 85 ASP A CA 1
ATOM 725 C C . ASP A 1 85 ? -9.775 -0.797 16.902 1.00 64.00 85 ASP A C 1
ATOM 727 O O . ASP A 1 85 ? -10.138 0.350 17.131 1.00 64.00 85 ASP A O 1
ATOM 731 N N . PHE A 1 86 ? -9.736 -1.260 15.648 1.00 62.50 86 PHE A N 1
ATOM 732 C CA . PHE A 1 86 ? -10.156 -0.428 14.521 1.00 62.50 86 PHE A CA 1
ATOM 733 C C . PHE A 1 86 ? -11.654 -0.117 14.586 1.00 62.50 86 PHE A C 1
ATOM 735 O O . PHE A 1 86 ? -12.468 -1.041 14.469 1.00 62.50 86 PHE A O 1
ATOM 742 N N . HIS A 1 87 ? -11.999 1.172 14.614 1.00 61.00 87 HIS A N 1
ATOM 743 C CA . HIS A 1 87 ? -13.342 1.651 14.312 1.00 61.00 87 HIS A CA 1
ATOM 744 C C . HIS A 1 87 ? -13.340 2.460 13.003 1.00 61.00 87 HIS A C 1
ATOM 746 O O . HIS A 1 87 ? -12.446 3.280 12.791 1.00 61.00 87 HIS A O 1
ATOM 752 N N . PRO A 1 88 ? -14.350 2.319 12.119 1.00 59.38 88 PRO A N 1
ATOM 753 C CA . PRO A 1 88 ? -14.481 3.149 10.915 1.00 59.38 88 PRO A CA 1
ATOM 754 C C . PRO A 1 88 ? -14.522 4.662 11.184 1.00 59.38 88 PRO A C 1
ATOM 756 O O . PRO A 1 88 ? -14.354 5.441 10.252 1.00 59.38 88 PRO A O 1
ATOM 759 N N . TRP A 1 89 ? -14.753 5.059 12.439 1.00 55.75 89 TRP A N 1
ATOM 760 C CA . TRP A 1 89 ? -14.757 6.444 12.915 1.00 55.75 89 TRP A CA 1
ATOM 761 C C . TRP A 1 89 ? -13.358 7.060 13.070 1.00 55.75 89 TRP A C 1
ATOM 763 O O . TRP A 1 89 ? -13.243 8.283 13.061 1.00 55.75 89 TRP A O 1
ATOM 773 N N . ASP A 1 90 ? -12.301 6.246 13.165 1.00 57.56 90 ASP A N 1
ATOM 774 C CA . ASP A 1 90 ? -10.920 6.740 13.300 1.00 57.56 90 ASP A CA 1
ATOM 775 C C . ASP A 1 90 ? -10.383 7.343 11.994 1.00 57.56 90 ASP A C 1
ATOM 777 O O . ASP A 1 90 ? -9.437 8.131 11.992 1.00 57.56 90 ASP A O 1
ATOM 781 N N . VAL A 1 91 ? -11.003 6.994 10.863 1.00 58.50 91 VAL A N 1
ATOM 782 C CA . VAL A 1 91 ? -10.727 7.610 9.566 1.00 58.50 91 VAL A CA 1
ATOM 783 C C . VAL A 1 91 ? -11.620 8.844 9.455 1.00 58.50 91 VAL A C 1
ATOM 785 O O . VAL A 1 91 ? -12.769 8.760 9.023 1.00 58.50 91 VAL A O 1
ATOM 788 N N . GLN A 1 92 ? -11.111 9.990 9.914 1.00 54.34 92 GLN A N 1
ATOM 789 C CA . GLN A 1 92 ? -11.827 11.266 9.872 1.00 54.34 92 GLN A CA 1
ATOM 790 C C . GLN A 1 92 ? -11.964 11.789 8.429 1.00 54.34 92 GLN A C 1
ATOM 792 O O . GLN A 1 92 ? -11.285 12.722 8.025 1.00 54.34 92 GLN A O 1
ATOM 797 N N . ASP A 1 93 ? 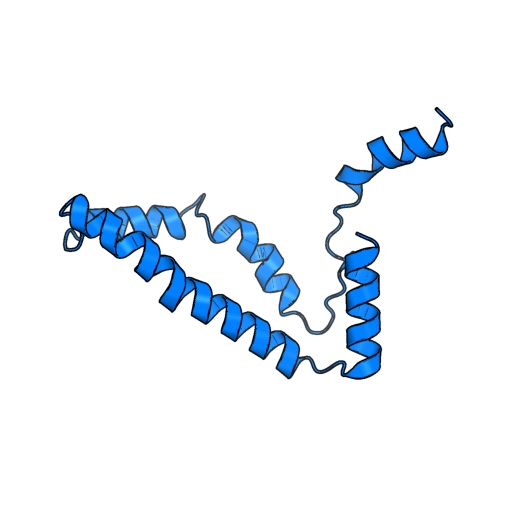-12.904 11.232 7.666 1.00 55.81 93 ASP A N 1
ATOM 798 C CA . ASP A 1 93 ? -13.372 11.794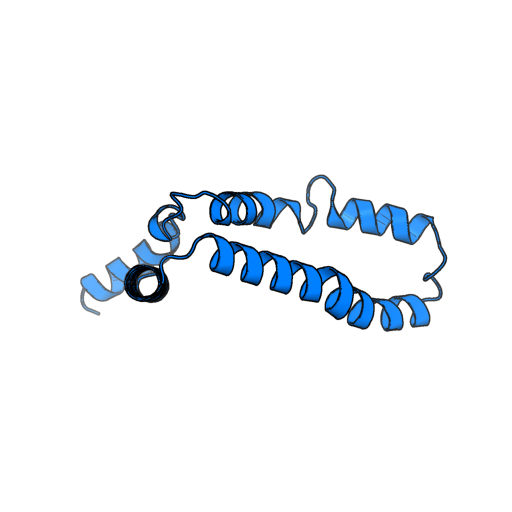 6.385 1.00 55.81 93 ASP A CA 1
ATOM 799 C C . ASP A 1 93 ? -14.402 12.933 6.605 1.00 55.81 93 ASP A C 1
ATOM 801 O O . ASP A 1 93 ? -15.073 13.383 5.675 1.00 55.81 93 ASP A O 1
ATOM 805 N N . PHE A 1 94 ? -14.569 13.401 7.850 1.00 52.88 94 PHE A N 1
ATOM 806 C CA . PHE A 1 94 ? -15.572 14.403 8.225 1.00 52.88 94 PHE A CA 1
ATOM 807 C C . PHE A 1 94 ? -15.372 15.750 7.528 1.00 52.88 94 PHE A C 1
ATOM 809 O O . PHE A 1 94 ? -16.367 16.405 7.220 1.00 52.88 94 PHE A O 1
ATOM 816 N N . ASP A 1 95 ? -14.132 16.137 7.223 1.00 56.06 95 ASP A N 1
ATOM 817 C CA . ASP A 1 95 ? -13.826 17.420 6.577 1.00 56.06 95 ASP A CA 1
ATOM 818 C C . ASP A 1 95 ? -14.403 17.535 5.160 1.00 56.06 95 ASP A C 1
ATOM 820 O O . ASP A 1 95 ? -14.787 18.625 4.746 1.00 56.06 95 ASP A O 1
ATOM 824 N N . LEU A 1 96 ? -14.569 16.414 4.450 1.00 59.78 96 LEU A N 1
ATOM 825 C CA . LEU A 1 96 ? -15.175 16.378 3.112 1.00 59.78 96 LEU A CA 1
ATOM 826 C C . LEU A 1 96 ? -16.703 16.549 3.141 1.00 59.78 96 LEU A C 1
ATOM 828 O O . LEU A 1 96 ? -17.307 16.861 2.119 1.00 59.78 96 LEU A O 1
ATOM 832 N N . ILE A 1 97 ? -17.335 16.337 4.301 1.00 59.47 97 ILE A N 1
ATOM 833 C CA . ILE A 1 97 ? -18.800 16.337 4.463 1.00 59.47 97 ILE A CA 1
ATOM 834 C C . ILE A 1 97 ? -19.297 17.621 5.134 1.00 59.47 97 ILE A C 1
ATOM 836 O O . ILE A 1 97 ? -20.477 17.937 5.014 1.00 59.47 97 ILE A O 1
ATOM 840 N N . ARG A 1 98 ? -18.427 18.375 5.823 1.00 60.50 98 ARG A N 1
ATOM 841 C CA . ARG A 1 98 ? -18.782 19.674 6.424 1.00 60.50 98 ARG A CA 1
ATOM 842 C C . ARG A 1 98 ? -19.505 20.612 5.444 1.00 60.50 98 ARG A C 1
ATOM 844 O O . ARG A 1 98 ? -20.625 20.987 5.773 1.00 60.50 98 ARG A O 1
ATOM 851 N N . PRO A 1 99 ? -18.981 20.895 4.231 1.00 63.38 99 PRO A N 1
ATOM 852 C CA . PRO A 1 99 ? -19.636 21.853 3.338 1.00 63.38 99 PRO A CA 1
ATOM 853 C C . PRO A 1 99 ? -21.040 21.408 2.903 1.00 63.38 99 PRO A C 1
ATOM 855 O O . PRO A 1 99 ? -21.954 22.220 2.878 1.00 63.38 99 PRO A O 1
ATOM 858 N N . PHE A 1 100 ? -21.242 20.111 2.644 1.00 63.16 100 PHE A N 1
ATOM 859 C CA . PHE A 1 100 ? -22.559 19.582 2.274 1.00 63.16 100 PHE A CA 1
ATOM 860 C C . PHE A 1 100 ? -23.540 19.577 3.451 1.00 63.16 100 PHE A C 1
ATOM 862 O O . PHE A 1 100 ? -24.729 19.805 3.272 1.00 63.16 100 PHE A O 1
ATOM 869 N N . ARG A 1 101 ? -23.068 19.310 4.672 1.00 60.34 101 ARG A N 1
ATOM 870 C CA . ARG A 1 101 ? -23.928 19.283 5.865 1.00 60.34 101 ARG A CA 1
ATOM 871 C C . ARG A 1 101 ? -24.455 20.669 6.216 1.00 60.34 101 ARG A C 1
ATOM 873 O O . ARG A 1 101 ? -25.620 20.781 6.585 1.00 60.34 101 ARG A O 1
ATOM 880 N N . ASP A 1 102 ? -23.616 21.686 6.057 1.00 65.12 102 ASP A N 1
ATOM 881 C CA . ASP A 1 102 ? -23.988 23.078 6.294 1.00 65.12 102 ASP A CA 1
ATOM 882 C C . ASP A 1 102 ? -25.015 23.563 5.250 1.00 65.12 102 ASP A C 1
ATOM 884 O O . ASP A 1 102 ? -25.938 24.302 5.589 1.00 65.12 102 ASP A O 1
ATOM 888 N N . GLU A 1 103 ? -24.933 23.078 4.006 1.00 68.12 103 GLU A N 1
ATOM 889 C CA . GLU A 1 103 ? -25.914 23.346 2.941 1.00 68.12 103 GLU A CA 1
ATOM 890 C C . GLU A 1 103 ? -27.300 22.753 3.265 1.00 68.12 103 GLU A C 1
ATOM 892 O O . GLU A 1 103 ? -28.297 23.468 3.246 1.00 68.12 103 GLU A O 1
ATOM 897 N N . TYR A 1 104 ? -27.377 21.486 3.693 1.00 66.19 104 TYR A N 1
ATOM 898 C CA . TYR A 1 104 ? -28.659 20.868 4.077 1.00 66.19 104 TYR A CA 1
ATOM 899 C C . TYR A 1 104 ? -29.222 21.376 5.418 1.00 66.19 104 TYR A C 1
ATOM 901 O O . TYR A 1 104 ? -30.435 21.352 5.619 1.00 66.19 104 TYR A O 1
ATOM 909 N N . GLN A 1 105 ? -28.377 21.829 6.354 1.00 59.69 105 GLN A N 1
ATOM 910 C CA . GLN A 1 105 ? -28.832 22.405 7.631 1.00 59.69 105 GLN A CA 1
ATOM 911 C C . GLN A 1 105 ? -29.234 23.882 7.526 1.00 59.69 105 GLN A C 1
ATOM 913 O O . GLN A 1 105 ? -29.997 24.351 8.370 1.00 59.69 105 GLN A O 1
ATOM 918 N N . SER A 1 106 ? -28.758 24.607 6.506 1.00 68.19 106 SER A N 1
ATOM 919 C CA . SER A 1 106 ? -29.137 26.006 6.251 1.00 68.19 106 SER A CA 1
ATOM 920 C C . SER A 1 106 ? -30.447 26.167 5.468 1.00 68.19 106 SER A C 1
ATOM 922 O O . SER A 1 106 ? -30.943 27.287 5.360 1.00 68.19 106 SER A O 1
ATOM 924 N N . GLY A 1 107 ? -31.067 25.064 5.031 1.00 58.50 107 GLY A N 1
ATOM 925 C CA . GLY A 1 107 ? -32.455 25.050 4.565 1.00 58.50 107 GLY A CA 1
ATOM 926 C C . GLY A 1 107 ? -32.691 25.716 3.207 1.00 58.50 107 GLY A C 1
ATOM 927 O O . GLY A 1 107 ? -33.667 26.455 3.069 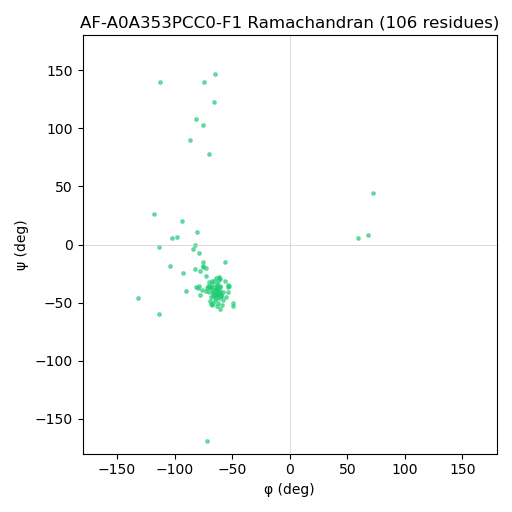1.00 58.50 107 GLY A O 1
ATOM 928 N N . LEU A 1 108 ? -31.825 25.447 2.225 1.00 48.88 108 LEU A N 1
ATOM 929 C CA . LEU A 1 108 ? -32.152 25.599 0.800 1.00 48.88 108 LEU A CA 1
ATOM 930 C C . LEU A 1 108 ? -32.748 24.305 0.235 1.00 48.88 108 LEU A C 1
ATOM 932 O O . LEU A 1 108 ? -32.226 23.217 0.568 1.00 48.88 108 LEU A O 1
#

Sequence (108 aa):
IEHKAVAFDVYQQVDGSYRRRIGAMIGATFFMVVLLVPMRMTPLLYRDGVLFNWRTWRDGLSFLYGRQGIFRMPWNHYKQFYRRDFHPWDVQDFDLIRPFRDEYQSGL